Protein AF-A0A7J6T3K3-F1 (afdb_monomer_lite)

Organism: Perkinsus olseni (NCBI:txid32597)

pLDDT: mean 90.23, std 12.06, range [45.25, 98.19]

Secondary structure (DSSP, 8-state):
--HHHHHHHHHHHHHHHHHHHHHHHHHHHH-TTSEEEEEEETTTTHHHHHHHHTT-TT-EEEEEEEE--S-SPPTTPPPTT-GGGGGEEEESSTTGGG-

Sequence (99 aa):
MTKGADFLLRERLEPLAENKYTNFKEYASLYPEYDFVFIGDNGQADVRAAAKMMEVPFANLKMAYIHKVQDGETYGLPPKGDKRLDKFYFFTNYVQAGT

Foldseek 3Di:
DDPVVVVVLLVVQVVQLVVLLVVLVVVCVVPLVDADEAEEEQRRNSQLNQVSNCVNPSYHHQAYEYAHPDDDDRHNHDDPPPPCNVRYDYDPDVVVVVD

Radius of gyration: 13.92 Å; chains: 1; bounding box: 38×28×31 Å

Structure (mmCIF, N/CA/C/O backbone):
data_A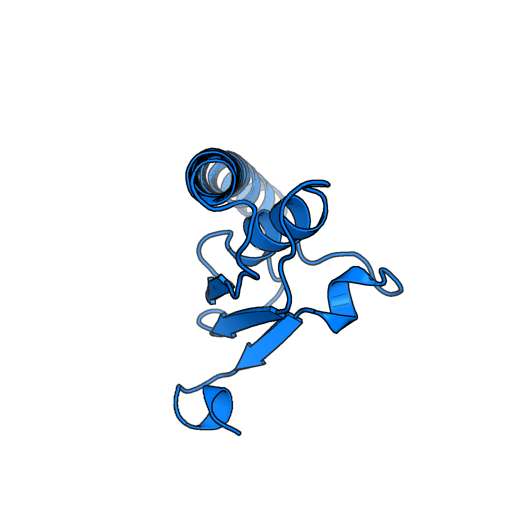F-A0A7J6T3K3-F1
#
_entry.id   AF-A0A7J6T3K3-F1
#
loop_
_atom_site.group_PDB
_atom_site.id
_atom_site.type_symbol
_atom_site.label_atom_id
_atom_site.label_alt_id
_atom_site.label_comp_id
_atom_site.label_asym_id
_atom_site.label_entity_id
_atom_site.label_seq_id
_atom_site.pdbx_PDB_ins_code
_atom_site.Cartn_x
_atom_site.Cartn_y
_atom_site.Cartn_z
_atom_site.occupancy
_atom_site.B_iso_or_equiv
_atom_site.auth_seq_id
_atom_site.auth_comp_id
_atom_site.auth_asym_id
_atom_site.auth_atom_id
_atom_site.pdbx_PDB_model_num
ATOM 1 N N . MET A 1 1 ? 22.437 -3.965 -17.737 1.00 45.25 1 MET A N 1
ATOM 2 C CA . MET A 1 1 ? 21.835 -2.618 -17.643 1.00 45.25 1 MET A CA 1
ATOM 3 C C . MET A 1 1 ? 22.015 -2.118 -16.219 1.00 45.25 1 MET A C 1
ATOM 5 O O . MET A 1 1 ? 22.136 -2.928 -15.312 1.00 45.25 1 MET A O 1
ATOM 9 N N . THR A 1 2 ? 22.268 -0.825 -16.072 1.00 48.59 2 THR A N 1
ATOM 10 C CA . THR A 1 2 ? 23.234 -0.258 -15.117 1.00 48.59 2 THR A CA 1
ATOM 11 C C . THR A 1 2 ? 22.525 0.309 -13.887 1.00 48.59 2 THR A C 1
ATOM 13 O O . THR A 1 2 ? 21.570 1.056 -14.052 1.00 48.59 2 THR A O 1
ATOM 16 N N . LYS A 1 3 ? 23.035 0.044 -12.674 1.00 59.88 3 LYS A N 1
ATOM 17 C CA . LYS A 1 3 ? 22.492 0.484 -11.365 1.00 59.88 3 LYS A CA 1
ATOM 18 C C . LYS A 1 3 ? 21.999 1.946 -11.291 1.00 59.88 3 LYS A C 1
ATOM 20 O O . LYS A 1 3 ? 21.153 2.259 -10.462 1.00 59.88 3 LYS A O 1
ATOM 25 N N . GLY A 1 4 ? 22.519 2.838 -12.139 1.00 60.66 4 GLY A N 1
ATOM 26 C CA . GLY A 1 4 ? 22.073 4.232 -12.240 1.00 60.66 4 GLY A CA 1
ATOM 27 C C . GLY A 1 4 ? 20.669 4.419 -12.835 1.00 60.66 4 GLY A C 1
ATOM 28 O O . GLY A 1 4 ? 19.941 5.291 -12.375 1.00 60.66 4 GLY A O 1
ATOM 29 N N . ALA A 1 5 ? 20.254 3.599 -13.807 1.00 63.97 5 ALA A N 1
ATOM 30 C CA . ALA A 1 5 ? 18.898 3.662 -14.363 1.00 63.97 5 ALA A CA 1
ATOM 31 C C . ALA A 1 5 ? 17.858 3.191 -13.335 1.00 63.97 5 ALA A C 1
ATOM 33 O O . ALA A 1 5 ? 16.842 3.854 -13.138 1.00 63.97 5 ALA A O 1
ATOM 34 N N . ASP A 1 6 ? 18.167 2.108 -12.615 1.00 64.19 6 ASP A N 1
ATOM 35 C CA . ASP A 1 6 ? 17.336 1.608 -11.517 1.00 64.19 6 ASP A CA 1
ATOM 36 C C . ASP A 1 6 ? 17.217 2.644 -10.397 1.00 64.19 6 ASP A C 1
ATOM 38 O O . ASP A 1 6 ? 16.132 2.857 -9.868 1.00 64.19 6 ASP A O 1
ATOM 42 N N . PHE A 1 7 ? 18.309 3.334 -10.059 1.00 65.38 7 PHE A N 1
ATOM 43 C CA . PHE A 1 7 ? 18.298 4.408 -9.067 1.00 65.38 7 PHE A CA 1
ATOM 44 C C . PHE A 1 7 ? 17.387 5.574 -9.486 1.00 65.38 7 PHE A C 1
ATOM 46 O O . PHE A 1 7 ? 16.506 5.957 -8.722 1.00 65.38 7 PHE A O 1
ATOM 53 N N . LEU A 1 8 ? 17.520 6.074 -10.720 1.00 69.88 8 LEU A N 1
ATOM 54 C CA . LEU A 1 8 ? 16.678 7.158 -11.244 1.00 69.88 8 LEU A CA 1
ATOM 55 C C . LEU A 1 8 ? 15.193 6.776 -11.319 1.00 69.88 8 LEU A C 1
ATOM 57 O O . LEU A 1 8 ? 14.327 7.615 -11.079 1.00 69.88 8 LEU A O 1
ATOM 61 N N . LEU A 1 9 ? 14.881 5.521 -11.657 1.00 72.44 9 LEU A N 1
ATOM 62 C CA . LEU A 1 9 ? 13.509 5.013 -11.628 1.00 72.44 9 LEU A CA 1
ATOM 63 C C . LEU A 1 9 ? 12.975 4.969 -10.193 1.00 72.44 9 LEU A C 1
ATOM 65 O O . LEU A 1 9 ? 11.883 5.467 -9.937 1.00 72.44 9 LEU A O 1
ATOM 69 N N . ARG A 1 10 ? 13.759 4.448 -9.243 1.00 69.69 10 ARG A N 1
ATOM 70 C CA . ARG A 1 10 ? 13.394 4.395 -7.817 1.00 69.69 10 ARG A CA 1
ATOM 71 C C . ARG A 1 10 ? 13.142 5.787 -7.234 1.00 69.69 10 ARG A C 1
ATOM 73 O O . ARG A 1 10 ? 12.154 5.961 -6.527 1.00 69.69 10 ARG A O 1
ATOM 80 N N . GLU A 1 11 ? 13.961 6.780 -7.577 1.00 74.38 11 GLU A N 1
ATOM 81 C CA . GLU A 1 11 ? 13.743 8.170 -7.150 1.00 74.38 11 GLU A CA 1
ATOM 82 C C . GLU A 1 11 ? 12.453 8.779 -7.715 1.00 74.38 11 GLU A C 1
ATOM 84 O O . GLU A 1 11 ? 11.833 9.612 -7.061 1.00 74.38 11 GLU A O 1
ATOM 89 N N . ARG A 1 12 ? 11.996 8.347 -8.897 1.00 84.12 12 ARG A N 1
ATOM 90 C CA . ARG A 1 12 ? 10.696 8.775 -9.445 1.00 84.12 12 ARG A CA 1
ATOM 91 C C . ARG A 1 12 ? 9.507 8.052 -8.814 1.00 84.12 12 ARG A C 1
ATOM 93 O O . ARG A 1 12 ? 8.405 8.595 -8.823 1.00 84.12 12 ARG A O 1
ATOM 100 N N . LEU A 1 13 ? 9.712 6.844 -8.291 1.00 91.69 13 LEU A N 1
ATOM 101 C CA . LEU A 1 13 ? 8.646 6.020 -7.722 1.00 91.69 13 LEU A CA 1
ATOM 102 C C . LEU A 1 13 ? 8.328 6.372 -6.262 1.00 91.69 13 LEU A C 1
ATOM 104 O O . LEU A 1 13 ? 7.161 6.285 -5.881 1.00 91.69 13 LEU A O 1
ATOM 108 N N . GLU A 1 14 ? 9.300 6.809 -5.452 1.00 94.62 14 GLU A N 1
ATOM 109 C CA . GLU A 1 14 ? 9.026 7.176 -4.048 1.00 94.62 14 GLU A CA 1
ATOM 110 C C . GLU A 1 14 ? 8.010 8.328 -3.914 1.00 94.62 14 GLU A C 1
ATOM 112 O O . GLU A 1 14 ? 7.047 8.165 -3.163 1.00 94.62 14 GLU A O 1
ATOM 117 N N . PRO A 1 15 ? 8.111 9.451 -4.661 1.00 95.12 15 PRO A N 1
ATOM 118 C CA . PRO A 1 15 ? 7.112 10.520 -4.587 1.00 95.12 15 PRO A CA 1
ATOM 119 C C . PRO A 1 15 ? 5.708 10.047 -4.984 1.00 95.12 15 PRO A C 1
ATOM 121 O O . PRO A 1 15 ? 4.714 10.481 -4.403 1.00 95.12 15 PRO A O 1
ATOM 124 N N . LEU A 1 16 ? 5.612 9.123 -5.948 1.00 95.38 16 LEU A N 1
ATOM 125 C CA . LEU A 1 16 ? 4.338 8.526 -6.348 1.00 95.38 16 LEU A CA 1
ATOM 126 C C . LEU A 1 16 ? 3.742 7.679 -5.214 1.00 95.38 16 LEU A C 1
ATOM 128 O O . LEU A 1 16 ? 2.547 7.784 -4.930 1.00 95.38 16 LEU A O 1
ATOM 132 N N . ALA A 1 17 ? 4.572 6.879 -4.541 1.00 97.25 17 ALA A N 1
ATOM 133 C CA . ALA A 1 17 ? 4.149 6.100 -3.384 1.00 97.25 17 ALA A CA 1
ATOM 134 C C . ALA A 1 17 ? 3.718 6.987 -2.207 1.00 97.25 17 ALA A C 1
ATOM 136 O O . ALA A 1 17 ? 2.705 6.697 -1.571 1.00 97.25 17 ALA A O 1
ATOM 137 N N . GLU A 1 18 ? 4.446 8.073 -1.931 1.00 96.88 18 GLU A N 1
ATOM 138 C CA . GLU A 1 18 ? 4.104 9.030 -0.871 1.00 96.88 18 GLU A CA 1
ATOM 139 C C . GLU A 1 18 ? 2.780 9.747 -1.139 1.00 96.88 18 GLU A C 1
ATOM 141 O O . GLU A 1 18 ? 1.969 9.893 -0.222 1.00 96.88 18 GLU A O 1
ATOM 146 N N . ASN A 1 19 ? 2.507 10.126 -2.390 1.00 97.69 19 ASN A N 1
ATOM 147 C CA . ASN A 1 19 ? 1.222 10.717 -2.763 1.00 97.69 19 ASN A CA 1
ATOM 148 C C . ASN A 1 19 ? 0.066 9.732 -2.527 1.00 97.69 19 ASN A C 1
ATOM 150 O O . ASN A 1 19 ? -0.920 10.080 -1.879 1.00 97.69 19 ASN A O 1
ATOM 154 N N . LYS A 1 20 ? 0.200 8.473 -2.973 1.00 98.12 20 LYS A N 1
ATOM 155 C CA . LYS A 1 20 ? -0.813 7.422 -2.741 1.00 98.12 20 LYS A CA 1
ATOM 156 C C . LYS A 1 20 ? -1.031 7.158 -1.247 1.00 98.12 20 LYS A C 1
ATOM 158 O O . LYS A 1 20 ? -2.168 7.050 -0.793 1.00 98.12 20 LYS A O 1
ATOM 163 N N . TYR A 1 21 ? 0.051 7.092 -0.476 1.00 98.19 21 TYR A N 1
ATOM 164 C CA . TYR A 1 21 ? 0.010 6.945 0.979 1.00 98.19 21 TYR A CA 1
ATOM 165 C C . TYR A 1 21 ? -0.680 8.128 1.676 1.00 98.19 21 TYR A C 1
ATOM 167 O O . TYR A 1 21 ? -1.484 7.921 2.585 1.00 98.19 21 TYR A O 1
ATOM 175 N N . THR A 1 22 ? -0.388 9.360 1.259 1.00 98.12 22 THR A N 1
ATOM 176 C CA . THR A 1 22 ? -1.000 10.569 1.827 1.00 98.12 22 THR A CA 1
ATOM 177 C C . THR A 1 22 ? -2.501 10.585 1.572 1.00 98.12 22 THR A C 1
ATOM 179 O O . THR A 1 22 ? -3.267 10.706 2.527 1.00 98.12 22 THR A O 1
ATOM 182 N N . ASN A 1 23 ? -2.916 10.304 0.334 1.00 97.88 23 ASN A N 1
ATOM 183 C CA . ASN A 1 23 ? -4.328 10.185 -0.026 1.00 97.88 23 ASN A CA 1
ATOM 184 C C . ASN A 1 23 ? -5.040 9.102 0.797 1.00 97.88 23 ASN A C 1
ATOM 186 O O . ASN A 1 23 ? -6.161 9.311 1.252 1.00 97.88 23 ASN A O 1
ATOM 190 N N . PHE A 1 24 ? -4.395 7.952 1.029 1.00 98.19 24 PHE A N 1
ATOM 191 C CA . PHE A 1 24 ? -4.963 6.905 1.879 1.00 98.19 24 PHE A CA 1
ATOM 192 C C . PHE A 1 24 ? -5.170 7.372 3.318 1.00 98.19 24 PHE A C 1
ATOM 194 O O . PHE A 1 24 ? -6.230 7.117 3.873 1.00 98.19 24 PHE A O 1
ATOM 201 N N . LYS A 1 25 ? -4.198 8.058 3.931 1.00 97.69 25 LYS A N 1
ATOM 202 C CA . LYS A 1 25 ? -4.363 8.570 5.301 1.00 97.69 25 LYS A CA 1
ATOM 203 C C . LYS A 1 25 ? -5.532 9.540 5.408 1.00 97.69 25 LYS A C 1
ATOM 205 O O . LYS A 1 25 ? -6.306 9.442 6.355 1.00 97.69 25 LYS A O 1
ATOM 210 N N . GLU A 1 26 ? -5.641 10.465 4.459 1.00 97.75 26 GLU A N 1
ATOM 211 C CA . GLU A 1 26 ? -6.739 11.430 4.411 1.00 97.75 26 GLU A CA 1
ATOM 212 C C . GLU A 1 26 ? -8.075 10.702 4.255 1.00 97.75 26 GLU A C 1
ATOM 214 O O . GLU A 1 26 ? -8.969 10.887 5.077 1.00 97.75 26 GLU A O 1
ATOM 219 N N . TYR A 1 27 ? -8.179 9.786 3.290 1.00 97.31 27 TYR A N 1
ATOM 220 C CA . TYR A 1 27 ? -9.387 8.992 3.072 1.00 97.31 27 TYR A CA 1
ATOM 221 C C . TYR A 1 27 ? -9.759 8.136 4.290 1.00 97.31 27 TYR A C 1
ATOM 223 O O . TYR A 1 27 ? -10.901 8.155 4.739 1.00 97.31 27 TYR A O 1
ATOM 231 N N . ALA A 1 28 ? -8.793 7.425 4.873 1.00 97.69 28 ALA A N 1
ATOM 232 C CA . ALA A 1 28 ? -9.020 6.570 6.032 1.00 97.69 28 ALA A CA 1
ATOM 233 C C . ALA A 1 28 ? -9.397 7.370 7.287 1.00 97.69 28 ALA A C 1
ATOM 235 O O . ALA A 1 28 ? -10.143 6.872 8.122 1.00 97.69 28 ALA A O 1
ATOM 236 N N . SER A 1 29 ? -8.936 8.621 7.411 1.00 97.19 29 SER A N 1
ATOM 237 C CA . SER A 1 29 ? -9.328 9.495 8.523 1.00 97.19 29 SER A CA 1
ATOM 238 C C . SER A 1 29 ? -10.799 9.917 8.477 1.00 97.19 29 SER A C 1
ATOM 240 O O . SER A 1 29 ? -11.369 10.225 9.521 1.00 97.19 29 SER A O 1
ATOM 242 N N . LEU A 1 30 ? -11.421 9.901 7.292 1.00 97.62 30 LEU A N 1
ATOM 243 C CA . LEU A 1 30 ? -12.851 10.176 7.126 1.00 97.62 30 LEU A CA 1
ATOM 244 C C . LEU A 1 30 ? -13.726 8.975 7.507 1.00 97.62 30 LEU A C 1
ATOM 246 O O . LEU A 1 30 ? -14.905 9.159 7.794 1.00 97.62 30 LEU A O 1
ATOM 250 N N . TYR A 1 31 ? -13.151 7.770 7.502 1.00 95.69 31 TYR A N 1
ATOM 251 C CA . TYR A 1 31 ? -13.856 6.498 7.660 1.00 95.69 31 TYR A CA 1
ATOM 252 C C . TYR A 1 31 ? -13.119 5.551 8.629 1.00 95.69 31 TYR A C 1
ATOM 254 O O . TYR A 1 31 ? -12.797 4.419 8.251 1.00 95.69 31 TYR A O 1
ATOM 262 N N . PRO A 1 32 ? -12.793 5.991 9.863 1.00 94.06 32 PRO A N 1
ATOM 263 C CA . PRO A 1 32 ? -11.989 5.208 10.806 1.00 94.06 32 PRO A CA 1
ATOM 264 C C . PRO A 1 32 ? -12.664 3.907 11.270 1.00 94.06 32 PRO A C 1
ATOM 266 O O . PRO A 1 32 ? -12.003 3.026 11.814 1.00 94.06 32 PRO A O 1
ATOM 269 N N . GLU A 1 33 ? -13.976 3.782 11.086 1.00 96.06 33 GLU A N 1
ATOM 270 C CA . GLU A 1 33 ? -14.772 2.606 11.430 1.00 96.06 33 GLU A CA 1
ATOM 271 C C . GLU A 1 33 ? -14.666 1.464 10.408 1.00 96.06 33 GLU A C 1
ATOM 273 O O . GLU A 1 33 ? -15.099 0.347 10.696 1.00 96.06 33 GLU A O 1
A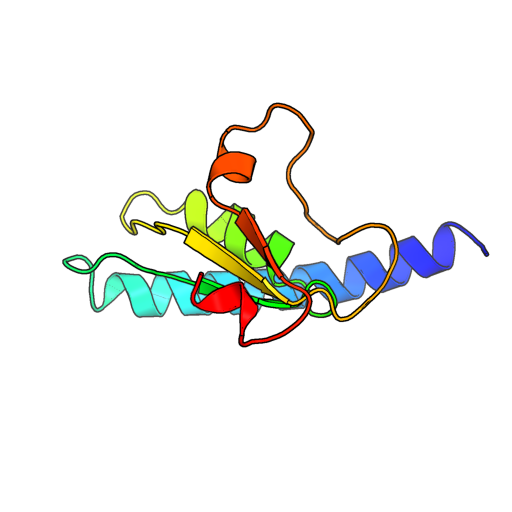TOM 278 N N . TYR A 1 34 ? -14.103 1.725 9.224 1.00 96.88 34 TYR A N 1
ATOM 279 C CA . TYR A 1 34 ? -13.993 0.739 8.155 1.00 96.88 34 TYR A CA 1
ATOM 280 C C . TYR A 1 34 ? -12.617 0.073 8.109 1.00 96.88 34 TYR A C 1
ATOM 282 O O . TYR A 1 34 ? -11.574 0.652 8.414 1.00 96.88 34 TYR A O 1
ATOM 290 N N . ASP A 1 35 ? -12.627 -1.174 7.649 1.00 97.25 35 ASP A N 1
ATOM 291 C CA . ASP A 1 35 ? -11.432 -1.892 7.238 1.00 97.25 35 ASP A CA 1
ATOM 292 C C . ASP A 1 35 ? -11.152 -1.632 5.748 1.00 97.25 35 ASP A C 1
ATOM 294 O O . ASP A 1 35 ? -12.074 -1.488 4.942 1.00 97.25 35 ASP A O 1
ATOM 298 N N . PHE A 1 36 ? -9.877 -1.623 5.359 1.00 97.88 36 PHE A N 1
ATOM 299 C CA . PHE A 1 36 ? -9.461 -1.282 4.000 1.00 97.88 36 PHE A CA 1
ATOM 300 C C . PHE A 1 36 ? -8.859 -2.478 3.267 1.00 97.88 36 PHE A C 1
ATOM 302 O O . PHE A 1 36 ? -8.136 -3.299 3.837 1.00 97.88 36 PHE A O 1
ATOM 309 N N . VAL A 1 37 ? -9.099 -2.525 1.961 1.00 97.19 37 VAL A N 1
ATOM 310 C CA . VAL A 1 37 ? -8.372 -3.362 1.005 1.00 97.19 37 VAL A CA 1
ATOM 311 C C . VAL A 1 37 ? -7.784 -2.436 -0.046 1.00 97.19 37 VAL A C 1
ATOM 313 O O . VAL A 1 37 ? -8.461 -1.528 -0.524 1.00 97.19 37 VAL A O 1
ATOM 316 N N . PHE A 1 38 ? -6.525 -2.661 -0.402 1.00 97.62 38 PHE A N 1
ATOM 317 C CA . PHE A 1 38 ? -5.839 -1.879 -1.420 1.00 97.62 38 PHE A CA 1
ATOM 318 C C . PHE A 1 38 ? -5.599 -2.740 -2.655 1.00 97.62 38 PHE A C 1
ATOM 320 O O . PHE A 1 38 ? -5.198 -3.896 -2.537 1.00 97.62 38 PHE A O 1
ATOM 327 N N . ILE A 1 39 ? -5.859 -2.189 -3.837 1.00 96.81 39 ILE A N 1
ATOM 328 C CA . ILE A 1 39 ? -5.682 -2.877 -5.117 1.00 96.81 39 ILE A CA 1
ATOM 329 C C . ILE A 1 39 ? -4.804 -1.986 -5.991 1.00 96.81 39 ILE A C 1
ATOM 331 O O . ILE A 1 39 ? -5.119 -0.812 -6.175 1.00 96.81 39 ILE A O 1
ATOM 335 N N . GLY A 1 40 ? -3.713 -2.535 -6.517 1.00 96.19 40 GLY A N 1
ATOM 336 C CA . GLY A 1 40 ? -2.750 -1.796 -7.333 1.00 96.19 40 GLY A CA 1
ATOM 337 C C . GLY A 1 40 ? -1.880 -2.714 -8.185 1.00 96.19 40 GLY A C 1
ATOM 338 O O . GLY A 1 40 ? -2.216 -3.883 -8.381 1.00 96.19 40 GLY A O 1
ATOM 339 N N . ASP A 1 41 ? -0.756 -2.201 -8.682 1.00 96.25 41 ASP A N 1
ATOM 340 C CA . ASP A 1 41 ? 0.174 -2.938 -9.540 1.00 96.25 41 ASP A CA 1
ATOM 341 C C . ASP A 1 41 ? 1.653 -2.797 -9.128 1.00 96.25 41 ASP A C 1
ATOM 343 O O . ASP A 1 41 ? 2.066 -1.888 -8.408 1.00 96.25 41 ASP A O 1
ATOM 347 N N . ASN A 1 42 ? 2.499 -3.732 -9.562 1.00 95.69 42 ASN A N 1
ATOM 348 C CA . ASN A 1 42 ? 3.912 -3.737 -9.176 1.00 95.69 42 ASN A CA 1
ATOM 349 C C . ASN A 1 42 ? 4.814 -2.785 -9.991 1.00 95.69 42 ASN A C 1
ATOM 351 O O . ASN A 1 42 ? 6.026 -2.794 -9.765 1.00 95.69 42 ASN A O 1
ATOM 355 N N . GLY A 1 43 ? 4.255 -1.979 -10.902 1.00 92.19 43 GLY A N 1
ATOM 356 C CA . GLY A 1 43 ? 4.966 -1.004 -11.738 1.00 92.19 43 GLY A CA 1
ATOM 357 C C . GLY A 1 43 ? 4.773 0.460 -11.327 1.00 92.19 43 GLY A C 1
ATOM 358 O O . GLY A 1 43 ? 5.634 1.290 -11.608 1.00 92.19 43 GLY A O 1
ATOM 359 N N . GLN A 1 44 ? 3.702 0.790 -10.602 1.00 92.50 44 GLN A N 1
ATOM 360 C CA . GLN A 1 44 ? 3.340 2.170 -10.241 1.00 92.50 44 GLN A CA 1
ATOM 361 C C . GLN A 1 44 ? 3.509 2.487 -8.749 1.00 92.50 44 GLN A C 1
ATOM 363 O O . GLN A 1 44 ? 2.743 3.259 -8.163 1.00 92.50 44 GLN A O 1
ATOM 368 N N . ALA A 1 45 ? 4.529 1.887 -8.131 1.00 95.38 45 ALA A N 1
ATOM 369 C CA . ALA A 1 45 ? 4.893 2.070 -6.725 1.00 95.38 45 ALA A CA 1
ATOM 370 C C . ALA A 1 45 ? 3.804 1.671 -5.701 1.00 95.38 45 ALA A C 1
ATOM 372 O O . ALA A 1 45 ? 3.900 2.036 -4.528 1.00 95.38 45 ALA A O 1
ATOM 373 N N . ASP A 1 46 ? 2.794 0.888 -6.101 1.00 97.88 46 ASP A N 1
ATOM 374 C CA . ASP A 1 46 ? 1.692 0.503 -5.208 1.00 97.88 46 ASP A CA 1
ATOM 375 C C . ASP A 1 46 ? 2.145 -0.398 -4.067 1.00 97.88 46 ASP A C 1
ATOM 377 O O . ASP A 1 46 ? 1.637 -0.286 -2.957 1.00 97.88 46 ASP A O 1
ATOM 381 N N . VAL A 1 47 ? 3.147 -1.246 -4.295 1.00 97.44 47 VAL A N 1
ATOM 382 C CA . VAL A 1 47 ? 3.705 -2.089 -3.229 1.00 97.44 47 VAL A CA 1
ATOM 383 C C . VAL A 1 47 ? 4.353 -1.244 -2.139 1.00 97.44 47 VAL A C 1
ATOM 385 O O . VAL A 1 47 ? 4.076 -1.445 -0.955 1.00 97.44 47 VAL A O 1
ATOM 388 N N . ARG A 1 48 ? 5.150 -0.245 -2.535 1.00 97.31 48 ARG A N 1
ATOM 389 C CA . ARG A 1 48 ? 5.740 0.721 -1.605 1.00 97.31 48 ARG A CA 1
ATOM 390 C C . ARG A 1 48 ? 4.662 1.483 -0.839 1.00 97.31 48 ARG A C 1
ATOM 392 O O . ARG A 1 48 ? 4.775 1.628 0.377 1.00 97.31 48 ARG A O 1
ATOM 399 N N . ALA A 1 49 ? 3.627 1.950 -1.536 1.00 98.12 49 ALA A N 1
ATOM 400 C CA . ALA A 1 49 ? 2.522 2.685 -0.934 1.00 98.12 49 ALA A CA 1
ATOM 401 C C . ALA A 1 49 ? 1.769 1.815 0.086 1.00 98.12 49 ALA A C 1
ATOM 403 O O . ALA A 1 49 ? 1.640 2.203 1.245 1.00 98.12 49 ALA A O 1
ATOM 404 N N . ALA A 1 50 ? 1.375 0.600 -0.301 1.00 98.19 50 ALA A N 1
ATOM 405 C CA . ALA A 1 50 ? 0.696 -0.364 0.557 1.00 98.19 50 ALA A CA 1
ATOM 406 C C . ALA A 1 50 ? 1.509 -0.700 1.814 1.00 98.19 50 ALA A C 1
ATOM 408 O O . ALA A 1 50 ? 0.965 -0.705 2.915 1.00 98.19 50 ALA A O 1
ATOM 409 N N . ALA A 1 51 ? 2.824 -0.907 1.680 1.00 97.81 51 ALA A N 1
ATOM 410 C CA . ALA A 1 51 ? 3.697 -1.191 2.818 1.00 97.81 51 ALA A CA 1
ATOM 411 C C . ALA A 1 51 ? 3.691 -0.066 3.870 1.00 97.81 51 ALA A C 1
ATOM 413 O O . ALA A 1 51 ? 3.813 -0.362 5.059 1.00 97.81 51 ALA A O 1
ATOM 414 N N . LYS A 1 52 ? 3.517 1.196 3.447 1.00 97.94 52 LYS A N 1
ATOM 415 C CA . LYS A 1 52 ? 3.354 2.365 4.336 1.00 97.94 52 LYS A CA 1
ATOM 416 C C . LYS A 1 52 ? 1.937 2.473 4.885 1.00 97.94 52 LYS A C 1
ATOM 418 O O . LYS A 1 52 ? 1.758 2.824 6.042 1.00 97.94 52 LYS A O 1
ATOM 423 N N . MET A 1 53 ? 0.922 2.168 4.075 1.00 98.19 53 MET A N 1
ATOM 424 C CA . MET A 1 53 ? -0.478 2.157 4.517 1.00 98.19 53 MET A CA 1
ATOM 425 C C . MET A 1 53 ? -0.692 1.167 5.671 1.00 98.19 53 MET A C 1
ATOM 427 O O . MET A 1 53 ? -1.424 1.471 6.605 1.00 98.19 53 MET A O 1
ATOM 431 N N . MET A 1 54 ? 0.005 0.024 5.659 1.00 97.25 54 MET A N 1
ATOM 432 C CA . MET A 1 54 ? -0.014 -0.960 6.754 1.00 97.25 54 MET A CA 1
ATOM 433 C C . MET A 1 54 ? 0.562 -0.437 8.078 1.00 97.25 54 MET A C 1
ATOM 435 O O . MET A 1 54 ? 0.316 -1.045 9.116 1.00 97.25 54 MET A O 1
ATOM 439 N N . GLU A 1 55 ? 1.338 0.649 8.052 1.00 95.75 55 GLU A N 1
ATOM 440 C CA . GLU A 1 55 ? 1.925 1.276 9.242 1.00 95.75 55 GLU A CA 1
ATOM 441 C C . GLU A 1 55 ? 1.014 2.359 9.847 1.00 95.75 55 GLU A C 1
ATOM 443 O O . GLU A 1 55 ? 1.339 2.901 10.901 1.00 95.75 55 GLU A O 1
ATOM 448 N N . VAL A 1 56 ? -0.119 2.688 9.210 1.00 96.31 56 VAL A N 1
ATOM 449 C CA . VAL A 1 56 ? -1.056 3.709 9.701 1.00 96.31 56 VAL A CA 1
ATOM 450 C C . VAL A 1 56 ? -1.829 3.162 10.909 1.00 96.31 56 VAL A C 1
ATOM 452 O O . VAL A 1 56 ? -2.668 2.283 10.733 1.00 96.31 56 VAL A O 1
ATOM 455 N N . PRO A 1 57 ? -1.624 3.677 12.137 1.00 94.12 57 PRO A N 1
ATOM 456 C CA . PRO A 1 57 ? -2.151 3.026 13.343 1.00 94.12 57 PRO A CA 1
ATOM 457 C C . PRO A 1 57 ? -3.678 3.048 13.462 1.00 94.12 57 PRO A C 1
ATOM 459 O O . PRO A 1 57 ? -4.259 2.178 14.102 1.00 94.12 57 PRO A O 1
ATOM 462 N N . PHE A 1 58 ? -4.319 4.060 12.873 1.00 93.69 58 PHE A N 1
ATOM 463 C CA . PHE A 1 58 ? -5.768 4.258 12.932 1.00 93.69 58 PHE A CA 1
ATOM 464 C C . PHE A 1 58 ? -6.515 3.636 11.746 1.00 93.69 58 PHE A C 1
ATOM 466 O O . PHE A 1 58 ? -7.734 3.737 11.690 1.00 93.69 58 PHE A O 1
ATOM 473 N N . ALA A 1 59 ? -5.808 3.024 10.790 1.00 94.81 59 ALA A N 1
ATOM 474 C CA . ALA A 1 59 ? -6.408 2.455 9.592 1.00 94.81 59 ALA A CA 1
ATOM 475 C C . ALA A 1 59 ? -6.019 0.984 9.456 1.00 94.81 59 ALA A C 1
ATOM 477 O O . ALA A 1 59 ? -4.842 0.625 9.442 1.00 94.81 59 ALA A O 1
ATOM 478 N N . ASN A 1 60 ? -7.011 0.112 9.319 1.00 94.88 60 ASN A N 1
ATOM 479 C CA . ASN A 1 60 ? -6.759 -1.317 9.228 1.00 94.88 60 ASN A CA 1
ATOM 480 C C . ASN A 1 60 ? -6.739 -1.789 7.773 1.00 94.88 60 ASN A C 1
ATOM 482 O O . ASN A 1 60 ? -7.763 -2.196 7.224 1.00 94.88 60 ASN A O 1
ATOM 486 N N . LEU A 1 61 ? -5.562 -1.770 7.143 1.00 96.81 61 LEU A N 1
ATOM 487 C CA . LEU A 1 61 ? -5.390 -2.401 5.836 1.00 96.81 61 LEU A CA 1
ATOM 488 C C . LEU A 1 61 ? -5.320 -3.928 5.997 1.00 96.81 61 LEU A C 1
ATOM 490 O O . LEU A 1 61 ? -4.349 -4.459 6.550 1.00 96.81 61 LEU A O 1
ATOM 494 N N . LYS A 1 62 ? -6.344 -4.640 5.518 1.00 96.94 62 LYS A N 1
ATOM 495 C CA . LYS A 1 62 ? -6.440 -6.105 5.590 1.00 96.94 62 LYS A CA 1
ATOM 496 C C . LYS A 1 62 ? -5.494 -6.779 4.620 1.00 96.94 62 LYS A C 1
ATOM 498 O O . LYS A 1 62 ? -4.716 -7.627 5.035 1.00 96.94 62 LYS A O 1
ATOM 503 N N . MET A 1 63 ? -5.578 -6.383 3.354 1.00 97.12 63 MET A N 1
ATOM 504 C CA . MET A 1 63 ? -4.842 -6.984 2.250 1.00 97.12 63 MET A CA 1
ATOM 505 C C . MET A 1 63 ? -4.515 -5.937 1.188 1.00 97.12 63 MET A C 1
ATOM 507 O O . MET A 1 63 ? -5.284 -4.999 0.958 1.00 97.12 63 MET A O 1
ATOM 511 N N . ALA A 1 64 ? -3.387 -6.145 0.520 1.00 97.75 64 ALA A N 1
ATOM 512 C CA . ALA A 1 64 ? -2.967 -5.455 -0.684 1.00 97.75 64 ALA A CA 1
ATOM 513 C C . ALA A 1 64 ? -2.912 -6.461 -1.842 1.00 97.75 64 ALA A C 1
ATOM 515 O O . ALA A 1 64 ? -2.070 -7.359 -1.857 1.00 97.75 64 ALA A O 1
ATOM 516 N N . TYR A 1 65 ? -3.810 -6.309 -2.810 1.00 97.50 65 TYR A N 1
ATOM 517 C CA . TYR A 1 65 ? -3.847 -7.105 -4.030 1.00 97.50 65 TYR A CA 1
ATOM 518 C C . TYR A 1 65 ? -3.035 -6.392 -5.107 1.00 97.50 65 TYR A C 1
ATOM 520 O O . TYR A 1 65 ? -3.376 -5.284 -5.518 1.00 97.50 65 TYR A O 1
ATOM 528 N N . ILE A 1 66 ? -1.959 -7.023 -5.566 1.00 97.31 66 ILE A N 1
ATOM 529 C CA . ILE A 1 66 ? -0.997 -6.418 -6.484 1.00 97.31 66 ILE A CA 1
ATOM 530 C C . ILE A 1 66 ? -0.965 -7.187 -7.801 1.00 97.31 66 ILE A C 1
ATOM 532 O O . ILE A 1 66 ? -0.498 -8.327 -7.868 1.00 97.31 66 ILE A O 1
ATOM 536 N N . HIS A 1 67 ? -1.412 -6.535 -8.869 1.00 96.12 67 HIS A N 1
ATOM 537 C CA . HIS A 1 67 ? -1.282 -7.047 -10.221 1.00 96.12 67 HIS A CA 1
ATOM 538 C C . HIS A 1 67 ? 0.189 -6.999 -10.649 1.00 96.12 67 HIS A C 1
ATOM 540 O O . HIS A 1 67 ? 0.833 -5.947 -10.638 1.00 96.12 67 HIS A O 1
ATOM 546 N N . LYS A 1 68 ? 0.736 -8.148 -11.036 1.00 95.00 68 LYS A N 1
ATOM 547 C CA . LYS A 1 68 ? 2.055 -8.256 -11.657 1.00 95.00 68 LYS A CA 1
ATOM 548 C C . LYS A 1 68 ? 1.970 -7.834 -13.124 1.00 95.00 68 LYS A C 1
ATOM 550 O O . LYS A 1 68 ? 1.645 -8.651 -13.978 1.00 95.00 68 LYS A O 1
ATOM 555 N N . VAL A 1 69 ? 2.259 -6.561 -13.390 1.00 93.75 69 VAL A N 1
ATOM 556 C CA . VAL A 1 69 ? 2.274 -5.952 -14.734 1.00 93.75 69 VAL A CA 1
ATOM 557 C C . VAL A 1 69 ? 3.683 -5.815 -15.312 1.00 93.75 69 VAL A C 1
ATOM 559 O O . VAL A 1 69 ? 3.834 -5.590 -16.509 1.00 93.75 69 VAL A O 1
ATOM 562 N N . GLN A 1 70 ? 4.711 -5.952 -14.473 1.00 89.00 70 GLN A N 1
ATOM 563 C CA . GLN A 1 70 ? 6.112 -5.966 -14.887 1.00 89.00 70 GLN A CA 1
ATOM 564 C C . GLN A 1 70 ? 6.881 -7.123 -14.244 1.00 89.00 70 GLN A C 1
ATOM 566 O O . GLN A 1 70 ? 6.584 -7.538 -13.117 1.00 89.00 70 GLN A O 1
ATOM 571 N N . ASP A 1 71 ? 7.898 -7.602 -14.954 1.00 86.44 71 ASP A N 1
ATOM 572 C CA . ASP A 1 71 ? 8.837 -8.610 -14.466 1.00 86.44 71 ASP A CA 1
ATOM 573 C C . ASP A 1 71 ? 9.946 -7.987 -13.599 1.00 86.44 71 ASP A C 1
ATOM 575 O O . ASP A 1 71 ? 10.245 -6.796 -13.689 1.00 86.44 71 ASP A O 1
ATOM 579 N N . GLY A 1 72 ? 10.606 -8.812 -12.780 1.00 84.06 72 GLY A N 1
ATOM 580 C CA . GLY A 1 72 ? 11.789 -8.416 -12.006 1.00 84.06 72 GLY A CA 1
ATOM 581 C C . GLY A 1 72 ? 11.505 -7.928 -10.581 1.00 84.06 72 GLY A C 1
ATOM 582 O O . GLY A 1 72 ? 10.544 -8.350 -9.931 1.00 84.06 72 GLY A O 1
ATOM 583 N N . GLU A 1 73 ? 12.401 -7.088 -10.051 1.00 85.38 73 GLU A N 1
ATOM 584 C CA . GLU A 1 73 ? 12.293 -6.584 -8.678 1.00 85.38 73 GLU A CA 1
ATOM 585 C C . GLU A 1 73 ? 11.122 -5.607 -8.534 1.00 85.38 73 GLU A C 1
ATOM 587 O O . GLU A 1 73 ? 11.006 -4.618 -9.254 1.00 85.38 73 GLU A O 1
ATOM 592 N N . THR A 1 74 ? 10.267 -5.861 -7.546 1.00 91.69 74 THR A N 1
ATOM 593 C CA . THR A 1 74 ? 9.144 -4.981 -7.225 1.00 91.69 74 THR A CA 1
ATOM 594 C C . THR A 1 74 ? 9.584 -3.887 -6.260 1.00 91.69 74 THR A C 1
ATOM 596 O O . THR A 1 74 ? 10.087 -4.163 -5.169 1.00 91.69 74 THR A O 1
ATOM 599 N N . TYR A 1 75 ? 9.381 -2.632 -6.657 1.00 93.06 75 TYR A N 1
ATOM 600 C CA . TYR A 1 75 ? 9.805 -1.482 -5.871 1.00 93.06 75 TYR A CA 1
ATOM 601 C C . TYR A 1 75 ? 9.071 -1.385 -4.527 1.00 93.06 75 TYR A C 1
ATOM 603 O O . TYR A 1 75 ? 7.842 -1.397 -4.469 1.00 93.06 75 TYR A O 1
ATOM 611 N N . GLY A 1 76 ? 9.845 -1.250 -3.447 1.00 92.56 76 GLY A N 1
ATOM 612 C CA . GLY A 1 76 ? 9.323 -1.087 -2.090 1.00 92.56 76 GLY A CA 1
ATOM 613 C C . GLY A 1 76 ? 8.643 -2.326 -1.514 1.00 92.56 76 GLY A C 1
ATOM 614 O O . GLY A 1 76 ? 7.904 -2.198 -0.539 1.00 92.56 76 GLY A O 1
ATOM 615 N N . LEU A 1 77 ? 8.896 -3.509 -2.089 1.00 94.50 77 LEU A N 1
ATOM 616 C CA . LEU A 1 77 ? 8.535 -4.771 -1.455 1.00 94.50 77 LEU A CA 1
ATOM 617 C C . LEU A 1 77 ? 9.249 -4.885 -0.095 1.00 94.50 77 LEU A C 1
ATOM 619 O O . LEU A 1 77 ? 10.471 -4.703 -0.049 1.00 94.50 77 LEU A O 1
ATOM 623 N N . PRO A 1 78 ? 8.529 -5.181 1.004 1.00 95.38 78 PRO A N 1
ATOM 624 C CA . PRO A 1 78 ? 9.160 -5.401 2.299 1.00 95.38 78 PRO A CA 1
ATOM 625 C C . PRO A 1 78 ? 10.220 -6.518 2.249 1.00 95.38 78 PRO A C 1
ATOM 627 O O . PRO A 1 78 ? 10.103 -7.455 1.452 1.00 95.38 78 PRO A O 1
ATOM 630 N N . PRO A 1 79 ? 11.267 -6.448 3.089 1.00 94.94 79 PRO A N 1
ATOM 631 C CA . PRO A 1 79 ? 12.316 -7.459 3.105 1.00 94.94 79 PRO A CA 1
ATOM 632 C C . PRO A 1 79 ? 11.776 -8.820 3.562 1.00 94.94 79 PRO A C 1
ATOM 634 O O . PRO A 1 79 ? 10.809 -8.913 4.319 1.00 94.94 79 PRO A O 1
ATOM 637 N N . LYS A 1 80 ? 12.439 -9.902 3.138 1.00 93.81 80 LYS A N 1
ATOM 638 C CA . LYS A 1 80 ? 12.074 -11.269 3.537 1.00 93.81 80 LYS A CA 1
ATOM 639 C C . LYS A 1 80 ? 12.041 -11.396 5.067 1.00 93.81 80 LYS A C 1
ATOM 641 O O . LYS A 1 80 ? 13.015 -11.061 5.733 1.00 93.81 80 LYS A O 1
ATOM 646 N N . GLY A 1 81 ? 10.941 -11.933 5.595 1.00 94.12 81 GLY A N 1
ATOM 647 C CA . GLY A 1 81 ? 10.711 -12.082 7.038 1.00 94.12 81 GLY A CA 1
ATOM 648 C C . GLY A 1 81 ? 9.943 -10.922 7.679 1.00 94.12 81 GLY A C 1
ATOM 649 O O . GLY A 1 81 ? 9.574 -11.021 8.847 1.00 94.12 81 GLY A O 1
ATOM 650 N N . ASP A 1 82 ? 9.660 -9.850 6.936 1.00 96.56 82 ASP A N 1
ATOM 651 C CA . ASP A 1 82 ? 8.739 -8.807 7.379 1.00 96.56 82 ASP A CA 1
ATOM 652 C C . ASP A 1 82 ? 7.294 -9.332 7.373 1.00 96.56 82 ASP A C 1
ATOM 654 O O . ASP A 1 82 ? 6.801 -9.808 6.350 1.00 96.56 82 ASP A O 1
ATOM 658 N N . LYS A 1 83 ? 6.596 -9.209 8.508 1.00 94.06 83 LYS A N 1
ATOM 659 C CA . LYS A 1 83 ? 5.208 -9.677 8.678 1.00 94.06 83 LYS A CA 1
ATOM 660 C C . LYS A 1 83 ? 4.215 -9.000 7.733 1.00 94.06 83 LYS A C 1
ATOM 662 O O . LYS A 1 83 ? 3.147 -9.540 7.474 1.00 94.06 83 LYS A O 1
ATOM 667 N N . ARG A 1 84 ? 4.538 -7.815 7.207 1.00 95.19 84 ARG A N 1
ATOM 668 C CA . ARG A 1 84 ? 3.692 -7.134 6.216 1.00 95.19 84 ARG A CA 1
ATOM 669 C C . ARG A 1 84 ? 3.549 -7.931 4.926 1.00 95.19 84 ARG A C 1
ATOM 671 O O . ARG A 1 84 ? 2.545 -7.767 4.242 1.00 95.19 84 ARG A O 1
ATOM 678 N N . LEU A 1 85 ? 4.513 -8.799 4.605 1.00 95.75 85 LEU A N 1
ATOM 679 C CA . LEU A 1 85 ? 4.445 -9.667 3.428 1.00 95.75 85 LEU A CA 1
ATOM 680 C C . LEU A 1 85 ? 3.208 -10.571 3.436 1.00 95.75 85 LEU A C 1
ATOM 682 O O . LEU A 1 85 ? 2.651 -10.816 2.371 1.00 95.75 85 LEU A O 1
ATOM 686 N N . ASP A 1 86 ? 2.727 -10.972 4.615 1.00 96.12 86 ASP A N 1
ATOM 687 C CA . ASP A 1 86 ? 1.537 -11.822 4.766 1.00 96.12 86 ASP A CA 1
ATOM 688 C C . ASP A 1 86 ? 0.254 -11.133 4.271 1.00 96.12 86 ASP A C 1
ATOM 690 O O . ASP A 1 86 ? -0.747 -11.790 3.998 1.00 96.12 86 ASP A O 1
ATOM 694 N N . LYS A 1 87 ? 0.281 -9.800 4.138 1.00 96.56 87 LYS A N 1
ATOM 695 C CA . LYS A 1 87 ? -0.840 -8.992 3.653 1.00 96.56 87 LYS A CA 1
ATOM 696 C C . LYS A 1 87 ? -0.766 -8.675 2.160 1.00 96.56 87 LYS A C 1
ATOM 698 O O . LYS A 1 87 ? -1.615 -7.936 1.668 1.00 96.56 87 LYS A O 1
ATOM 703 N N . PHE A 1 88 ? 0.222 -9.189 1.431 1.00 97.06 88 PHE A N 1
ATOM 704 C CA . PHE A 1 88 ? 0.325 -8.995 -0.014 1.00 97.06 88 PHE A CA 1
ATOM 705 C C . PHE A 1 88 ? -0.144 -10.232 -0.780 1.00 97.06 88 PHE A C 1
ATOM 707 O O . PHE A 1 88 ? 0.401 -11.320 -0.615 1.00 97.06 88 PHE A O 1
ATOM 714 N N . TYR A 1 89 ? -1.097 -10.043 -1.690 1.00 95.94 89 TYR A N 1
ATOM 715 C CA . TYR A 1 89 ? -1.513 -11.057 -2.655 1.00 95.94 89 TYR A CA 1
ATOM 716 C C . TYR A 1 89 ? -1.144 -10.605 -4.064 1.00 95.94 89 TYR A C 1
ATOM 718 O O . TYR A 1 89 ? -1.686 -9.627 -4.575 1.00 95.94 89 TYR A O 1
ATOM 726 N N . PHE A 1 90 ? -0.210 -11.307 -4.702 1.00 94.75 90 PHE A N 1
ATOM 727 C CA . PHE A 1 90 ? 0.203 -10.993 -6.065 1.00 94.75 90 PHE A CA 1
ATOM 728 C C . PHE A 1 90 ? -0.526 -11.868 -7.076 1.00 94.75 90 PHE A C 1
ATOM 730 O O . PHE A 1 90 ? -0.434 -13.091 -6.999 1.00 94.75 90 PHE A O 1
ATOM 737 N N . PHE A 1 91 ? -1.141 -1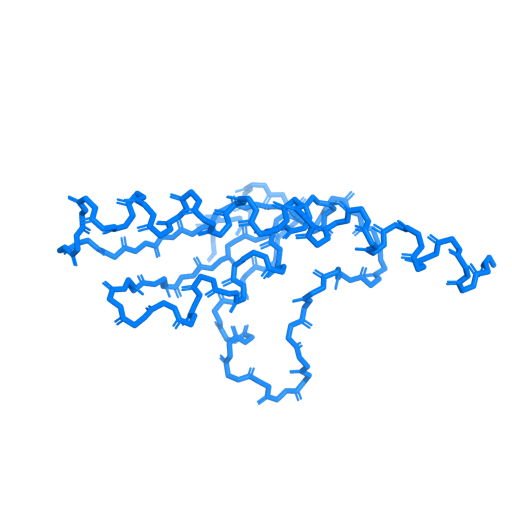1.248 -8.078 1.00 94.06 91 PHE A N 1
ATOM 738 C CA . PHE A 1 91 ? -1.900 -11.940 -9.121 1.00 94.06 91 PHE A CA 1
ATOM 739 C C . PHE A 1 91 ? -1.444 -11.520 -10.523 1.00 94.06 91 PHE A C 1
ATOM 741 O O . PHE A 1 91 ? -0.856 -10.453 -10.691 1.00 94.06 91 PHE A O 1
ATOM 748 N N . THR A 1 92 ? -1.686 -12.359 -11.533 1.00 91.31 92 THR A N 1
ATOM 749 C CA . THR A 1 92 ? -1.336 -12.087 -12.945 1.00 91.31 92 THR A CA 1
ATOM 750 C C . THR A 1 92 ? -2.553 -11.886 -13.845 1.00 91.31 92 THR A C 1
ATOM 752 O O . THR A 1 92 ? -2.414 -11.478 -14.992 1.00 91.31 92 THR A O 1
ATOM 755 N N . ASN A 1 93 ? -3.756 -12.177 -13.349 1.00 85.75 93 ASN A N 1
ATOM 756 C CA . ASN A 1 93 ? -5.012 -11.842 -14.012 1.00 85.75 93 ASN A CA 1
ATOM 757 C C . ASN A 1 93 ? -6.135 -11.644 -12.982 1.00 85.75 93 ASN A C 1
ATOM 759 O O . ASN A 1 93 ? -6.052 -12.128 -11.856 1.00 85.75 93 ASN A O 1
ATOM 763 N N . TYR A 1 94 ? -7.207 -10.953 -13.371 1.00 78.00 94 TYR A N 1
ATOM 764 C CA . TYR A 1 94 ? -8.301 -10.619 -12.451 1.00 78.00 94 TYR A CA 1
ATOM 765 C C . TYR A 1 94 ? -9.135 -11.820 -11.996 1.00 78.00 94 TYR A C 1
ATOM 767 O O . TYR A 1 94 ? -9.789 -11.733 -10.963 1.00 78.00 94 TYR A O 1
ATOM 775 N N . VAL A 1 95 ? -9.091 -12.944 -12.717 1.00 79.38 95 VAL A N 1
ATOM 776 C CA . VAL A 1 95 ? -9.768 -14.173 -12.275 1.00 79.38 95 VAL A CA 1
ATOM 777 C C . VAL A 1 95 ? -9.101 -14.706 -11.006 1.00 79.38 95 VAL A C 1
ATOM 779 O O . VAL A 1 95 ? -9.796 -15.064 -10.063 1.00 79.38 95 VAL A O 1
ATOM 782 N N . GLN A 1 96 ? -7.766 -14.665 -10.937 1.00 76.88 96 GLN A N 1
ATOM 783 C CA . GLN A 1 96 ? -7.010 -15.045 -9.737 1.00 76.88 96 GLN A CA 1
ATOM 784 C C . GLN A 1 96 ? -7.265 -14.118 -8.547 1.00 76.88 96 GLN A C 1
ATOM 786 O O . GLN A 1 96 ? -7.153 -14.546 -7.407 1.00 76.88 96 GLN A O 1
ATOM 791 N N . ALA A 1 97 ? -7.608 -12.849 -8.780 1.00 67.31 97 ALA A N 1
ATOM 792 C CA . ALA A 1 97 ? -7.874 -11.915 -7.688 1.00 67.31 97 ALA A CA 1
ATOM 793 C C . ALA A 1 97 ? -9.136 -12.279 -6.874 1.00 67.31 97 ALA A C 1
ATOM 795 O O . ALA A 1 97 ? -9.295 -11.778 -5.764 1.00 67.31 97 ALA A O 1
ATOM 796 N N . GLY A 1 98 ? -10.026 -13.123 -7.415 1.00 66.44 98 GLY A N 1
ATOM 797 C CA . GLY A 1 98 ? -11.263 -13.567 -6.762 1.00 66.44 98 GLY A CA 1
ATOM 798 C C . GLY A 1 98 ? -11.225 -14.980 -6.166 1.00 66.44 98 GLY A C 1
ATOM 799 O O . GLY A 1 98 ? -12.272 -15.458 -5.731 1.00 66.44 98 GLY A O 1
ATOM 800 N N . THR A 1 99 ? -10.069 -15.650 -6.177 1.00 58.66 99 THR A N 1
ATOM 801 C CA . THR A 1 99 ? -9.866 -17.036 -5.706 1.00 58.66 99 THR A CA 1
ATOM 802 C C . THR A 1 99 ? -8.794 -17.107 -4.635 1.00 58.66 99 THR A C 1
ATOM 804 O O . THR A 1 99 ? -9.025 -17.825 -3.640 1.00 58.66 99 THR A O 1
#

=== Feature glossary ===
Reading guide. The protein is described through the following features:

Foldseek 3Di. A 3Di character summarizes, for each residue, the relative orientation of the Cα frame of its nearest spatial neighbor. Because it encodes fold topology rather than chemistry, 3Di alignments detect remote structural similarity that sequence alignment misses.

Contact-map, Ramachandran, and PAE plots. Plot images: a contact map (which residues are close in 3D, as an N×N binary image), a Ramachandran scatter (backbone torsion angles, revealing secondary-structure composition at a glance), and — for AlphaFold structures — a PAE heatmap (pairwise prediction confiden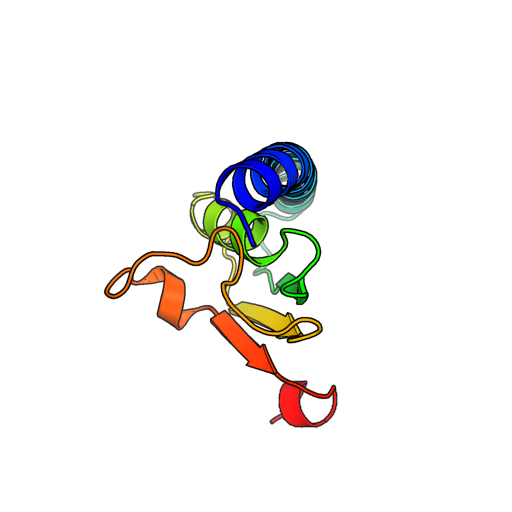ce).

Radius of gyration, Cα contacts, bounding box. Radius of gyration (Rg) is the root-mean-square distance of Cα atoms from their centroid — a single number for overall size and compactness. A globular domain of N residues has Rg ≈ 2.2·N^0.38 Å; an extended or disordered chain has a much larger Rg. The Cα contact count is the number of residue pairs whose Cα atoms are within 8 Å and are more than four positions apart in sequence — a standard proxy for tertiary packing density. The bounding box is the smallest axis-aligned box enclosing all Cα atoms.

Secondary structure (8-state, DSSP). Eight-state secondary structure (DSSP): H is the canonical α-helix, G the tighter 3₁₀-helix, I the wider π-helix; E/B are β-structure, T and S are turns and bends, and '-' is everything else. DSSP derives these from the pattern of main-chain N–H···O=C hydrogen bonds, not from the sequence.

B-factor. B-factor (Debye–Waller factor) reflects atomic displacement in the crystal lattice. It is an experimental observable (units Å²), not a prediction; low values mean the atom is pinned down, high values mean it moves or is heterogeneous across the crystal.

pLDDT. pLDDT is the predicted lDDT-Cα score: AlphaFold's confidence that the local environment of each residue (all inter-atomic distances within 15 Å) is correctly placed. It is a per-residue number between 0 and 100, with higher meaning more reliable.

Nearest PDB structures. Nearest PDB neighbors are the top structural matches found by Foldseek when searching this structure against the entire Protein Data Bank. Each hit reports a TM-score (0 to 1; >0.5 almost always implies the same fold) and an E-value. These are *structural* homologs — they may share no detectable sequence similarity.

Solvent-accessible surface area. Accessible surface area quantifies burial. A residue with SASA near zero is packed into the hydrophobic core; one with SASA >100 Å² sits on the surface. Computed here via the Shrake–Rupley numerical algorithm with a 1.4 Å probe.

Rendered structure images. Structure images are PyMOL renders from six orthogonal camera directions. Cartoon representation draws helices as coils and strands as arrows; sticks shows the backbone as bonds; surface shows the solvent-excluded envelope. Rainbow coloring maps sequence position to hue (blue→red, N→C); chain coloring assigns a distinct color per polypeptide.

Backbone torsions (φ/ψ). φ (phi) and ψ (psi) are the two rotatable backbone dihedrals per residue: φ is the C(i-1)–N–Cα–C torsion, ψ is the N–Cα–C–N(i+1) tors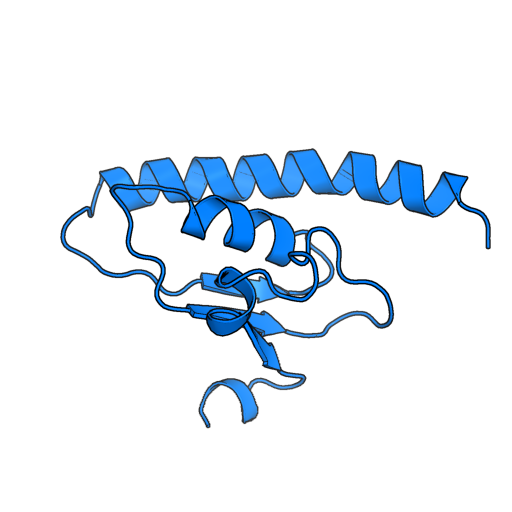ion, both in degrees on (−180°, 180°]. α-helical residues cluster near (−60°, −45°); β-strand residues near (−120°, +130°). A Ramachandran plot is simply a scatter of (φ, ψ) for every residue.

Predicted aligned error. Predicted Aligned Error (PAE) is an AlphaFold confidence matrix: entry (i, j) is the expected error in the position of residue j, in ångströms, when the prediction is superimposed on the true structure at residue i. Low PAE within a block of residues means that block is internally rigid and well-predicted; high PAE between two blocks means their relative placement is uncertain even if each block individually is confident.

mmCIF coordinates. Structure coordinates are given as an mmCIF _atom_site loop: one row per atom with element, residue name, chain id, sequence number, and x/y/z position in Å. Only the four main-chain atoms per residue are included here; side chains are omitted to keep the record compact.

InterPro / GO / CATH / organism. Database cross-references. InterPro integrates a dozen domain/family signature databases into unified entries with residue-range hits. GO terms attach function/process/location labels with evidence codes. CATH codes position the fold in a four-level structural taxonomy. Organism is the NCBI-taxonomy species name.

Secondary structure (3-state, P-SEA). SS3 is a coarse helix/strand/coil call (letters a/b/c) made by the P-SEA algorithm from inter-Cα distances and dihedrals. It is less detailed than DSSP but needs only Cα positions.

Sequence. Sequence gives the chain of amino acids in standard one-letter code (A=alanine, C=cysteine, …, Y=tyrosine), read N→C. It is the only feature that is directly encoded by the gene; all structural features are derived from the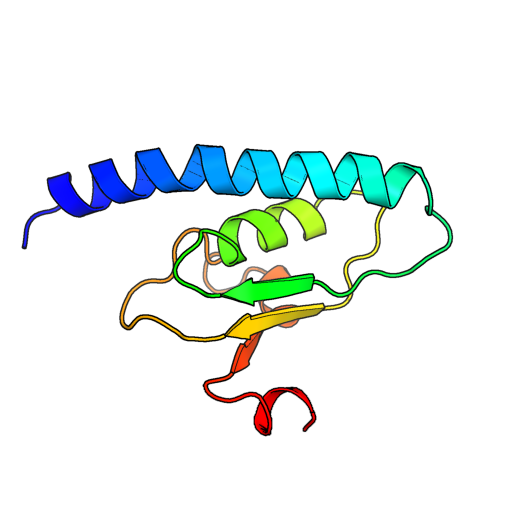 folded form of this sequence.